Protein AF-A0A088C9N1-F1 (afdb_monomer_lite)

Radius of gyration: 24.78 Å; chains: 1; bounding box: 69×34×73 Å

Secondary structure (DSSP, 8-state):
--------SS-TT-EEEEEEEEESSSS---TT-TTTEEEEEEEEETT--SGGG-----------HHHHTT--EEEEEEEEETT----TTSTT--TTTEEEEEEEEE---PPP-------SS---------PPP-

pLDDT: mean 86.5, std 15.16, range [44.19, 98.12]

Organism: NCBI:txid146655

Structure (mmCIF, N/CA/C/O backbone):
data_AF-A0A088C9N1-F1
#
_entry.id   AF-A0A088C9N1-F1
#
loop_
_atom_site.group_PDB
_atom_site.id
_atom_site.type_symbol
_atom_site.label_atom_id
_atom_site.label_alt_id
_atom_site.label_comp_id
_atom_site.label_asym_id
_atom_site.label_entity_id
_atom_site.label_seq_id
_atom_site.pdbx_PDB_ins_code
_atom_site.Cartn_x
_atom_site.Cartn_y
_atom_site.Cartn_z
_atom_site.occupancy
_atom_site.B_iso_or_equiv
_atom_site.auth_seq_id
_atom_site.auth_comp_id
_atom_site.auth_asym_id
_atom_site.auth_atom_id
_atom_site.pdbx_PDB_model_num
ATOM 1 N N . GLU A 1 1 ? 40.701 -1.705 -1.372 1.00 47.22 1 GLU A N 1
ATOM 2 C CA . GLU A 1 1 ? 39.503 -1.972 -2.193 1.00 47.22 1 GLU A CA 1
ATOM 3 C C . GLU A 1 1 ? 38.784 -0.657 -2.439 1.00 47.22 1 GLU A C 1
ATOM 5 O O . GLU A 1 1 ? 38.713 0.125 -1.492 1.00 47.22 1 GLU A O 1
ATOM 10 N N . PRO A 1 2 ? 38.352 -0.332 -3.668 1.00 57.69 2 PRO A N 1
ATOM 11 C CA . PRO A 1 2 ? 37.650 0.921 -3.907 1.00 57.69 2 PRO A CA 1
ATOM 12 C C . PRO A 1 2 ? 36.334 0.889 -3.127 1.00 57.69 2 PRO A C 1
ATOM 14 O O . PRO A 1 2 ? 35.574 -0.072 -3.235 1.00 57.69 2 PRO A O 1
ATOM 17 N N . GLY A 1 3 ? 36.112 1.911 -2.300 1.00 60.00 3 GLY A N 1
ATOM 18 C CA . GLY A 1 3 ? 34.940 2.020 -1.439 1.00 60.00 3 GLY A CA 1
ATOM 19 C C . GLY A 1 3 ? 33.654 1.933 -2.251 1.00 60.00 3 GLY A C 1
ATOM 20 O O . GLY A 1 3 ? 33.528 2.584 -3.287 1.00 60.00 3 GLY A O 1
ATOM 21 N N . VAL A 1 4 ? 32.718 1.111 -1.780 1.00 67.06 4 VAL A N 1
ATOM 22 C CA . VAL A 1 4 ? 31.377 0.984 -2.354 1.00 67.06 4 VAL A CA 1
ATOM 23 C C . VAL A 1 4 ? 30.768 2.381 -2.453 1.00 67.06 4 VAL A C 1
ATOM 25 O O . VAL A 1 4 ? 30.452 3.009 -1.444 1.00 67.06 4 VAL A O 1
ATOM 28 N N . LEU A 1 5 ? 30.651 2.885 -3.679 1.00 67.88 5 LEU A N 1
ATOM 29 C CA . LEU A 1 5 ? 29.968 4.137 -3.961 1.00 67.88 5 LEU A CA 1
ATOM 30 C C . LEU A 1 5 ? 28.478 3.906 -3.700 1.00 67.88 5 LEU A C 1
ATOM 32 O O . LEU A 1 5 ? 27.845 3.085 -4.366 1.00 67.88 5 LEU A O 1
ATOM 36 N N . THR A 1 6 ? 27.924 4.603 -2.709 1.00 76.38 6 THR A N 1
ATOM 37 C CA . THR A 1 6 ? 26.484 4.601 -2.438 1.00 76.38 6 THR A CA 1
ATOM 38 C C . THR A 1 6 ? 25.744 5.004 -3.712 1.00 76.38 6 THR A C 1
ATOM 40 O O . THR A 1 6 ? 25.965 6.090 -4.247 1.00 76.38 6 THR A O 1
ATOM 43 N N . SER A 1 7 ? 24.882 4.123 -4.211 1.00 80.94 7 SER A N 1
ATOM 44 C CA . SER A 1 7 ? 24.066 4.346 -5.406 1.00 80.94 7 SER A CA 1
ATOM 45 C C . SER A 1 7 ? 22.587 4.167 -5.072 1.00 80.94 7 SER A C 1
ATOM 47 O O . SER A 1 7 ? 22.236 3.514 -4.087 1.00 80.94 7 SER A O 1
ATOM 49 N N . ASN A 1 8 ? 21.713 4.790 -5.867 1.00 85.62 8 ASN A N 1
ATOM 50 C CA . ASN A 1 8 ? 20.274 4.589 -5.726 1.00 85.62 8 ASN A CA 1
ATOM 51 C C . ASN A 1 8 ? 19.912 3.135 -6.032 1.00 85.62 8 ASN A C 1
ATOM 53 O O . ASN A 1 8 ? 20.405 2.554 -6.997 1.00 85.62 8 ASN A O 1
ATOM 57 N N . LEU A 1 9 ? 19.008 2.583 -5.225 1.00 87.69 9 LEU A N 1
ATOM 58 C CA . LEU A 1 9 ? 18.505 1.221 -5.390 1.00 87.69 9 LEU A CA 1
ATOM 59 C C . LEU A 1 9 ? 17.644 1.065 -6.659 1.00 87.69 9 LEU A C 1
ATOM 61 O O . LEU A 1 9 ? 17.655 0.005 -7.284 1.00 87.69 9 LEU A O 1
ATOM 65 N N . PHE A 1 10 ? 16.958 2.143 -7.053 1.00 91.25 10 PHE A N 1
ATOM 66 C CA . PHE A 1 10 ? 16.096 2.226 -8.234 1.00 91.25 10 PHE A CA 1
ATOM 67 C C . PHE A 1 10 ? 16.603 3.291 -9.205 1.00 91.25 10 PHE A C 1
ATOM 69 O O . PHE A 1 10 ? 17.029 4.379 -8.795 1.00 91.25 10 PHE A O 1
ATOM 76 N N . GLN A 1 11 ? 16.539 2.985 -10.496 1.00 93.06 11 GLN A N 1
ATOM 77 C CA . GLN A 1 11 ? 16.890 3.906 -11.567 1.00 93.06 11 GLN A CA 1
ATOM 78 C C . GLN A 1 11 ? 15.700 4.793 -11.925 1.00 93.06 11 GLN A C 1
ATOM 80 O O . GLN A 1 11 ? 14.541 4.387 -11.867 1.00 93.06 11 GLN A O 1
ATOM 85 N N . LYS A 1 12 ? 15.972 6.037 -12.327 1.00 93.94 12 LYS A N 1
ATOM 86 C CA . LYS A 1 12 ? 14.918 6.936 -12.808 1.00 93.94 12 LYS A CA 1
ATOM 87 C C . LYS A 1 12 ? 14.205 6.310 -14.014 1.00 93.94 12 LYS A C 1
ATOM 89 O O . LYS A 1 12 ? 14.860 5.913 -14.972 1.00 93.94 12 LYS A O 1
ATOM 94 N N . GLY A 1 13 ? 12.876 6.300 -13.982 1.00 93.69 13 GLY A N 1
ATOM 95 C CA . GLY A 1 13 ? 12.021 5.722 -15.018 1.00 93.69 13 GLY A CA 1
ATOM 96 C C . GLY A 1 13 ? 11.831 4.209 -14.908 1.00 93.69 13 GLY A C 1
ATOM 97 O O . GLY A 1 13 ? 11.062 3.659 -15.689 1.00 93.69 13 GLY A O 1
ATOM 98 N N . GLU A 1 14 ? 12.486 3.546 -13.953 1.00 95.50 14 GLU A N 1
ATOM 99 C CA . GLU A 1 14 ? 12.246 2.134 -13.667 1.00 95.50 14 GLU A CA 1
ATOM 100 C C . GLU A 1 14 ? 10.779 1.932 -13.241 1.00 95.50 14 GLU A C 1
ATOM 102 O O . GLU A 1 14 ? 10.284 2.710 -12.415 1.00 95.50 14 GLU A O 1
ATOM 107 N N . PRO A 1 15 ? 10.061 0.955 -13.824 1.00 96.56 15 PRO A N 1
ATOM 108 C CA . PRO A 1 15 ? 8.664 0.716 -13.499 1.00 96.56 15 PRO A CA 1
ATOM 109 C C . PRO A 1 15 ? 8.549 0.049 -12.127 1.00 96.56 15 PRO A C 1
ATOM 111 O O . PRO A 1 15 ? 9.210 -0.953 -11.850 1.00 96.56 15 PRO A O 1
ATOM 114 N N . LEU A 1 16 ? 7.685 0.602 -11.282 1.00 96.69 16 LEU A N 1
ATOM 115 C CA . LEU A 1 16 ? 7.327 0.056 -9.981 1.00 96.69 16 LEU A CA 1
ATOM 116 C C . LEU A 1 16 ? 5.851 -0.324 -9.955 1.00 96.69 16 LEU A C 1
ATOM 118 O O . LEU A 1 16 ? 5.017 0.382 -10.518 1.00 96.69 16 LEU A O 1
ATOM 122 N N . ASP A 1 17 ? 5.529 -1.380 -9.229 1.00 97.50 17 ASP A N 1
ATOM 123 C CA . ASP A 1 17 ? 4.155 -1.733 -8.895 1.00 97.50 17 ASP A CA 1
ATOM 124 C C . ASP A 1 17 ? 3.889 -1.339 -7.439 1.00 97.50 17 ASP A C 1
ATOM 126 O O . ASP A 1 17 ? 4.785 -1.409 -6.593 1.00 97.50 17 ASP A O 1
ATOM 130 N N . MET A 1 18 ? 2.680 -0.859 -7.156 1.00 97.00 18 MET A N 1
ATOM 131 C CA . MET A 1 18 ? 2.263 -0.354 -5.851 1.00 97.00 18 MET A CA 1
ATOM 132 C C . MET A 1 18 ? 1.032 -1.091 -5.355 1.00 97.00 18 MET A C 1
ATOM 134 O O . MET A 1 18 ? 0.056 -1.223 -6.088 1.00 97.00 18 MET A O 1
ATOM 138 N N . TRP A 1 19 ? 1.062 -1.486 -4.086 1.00 97.88 19 TRP A N 1
ATOM 139 C CA . TRP A 1 19 ? -0.064 -2.076 -3.375 1.00 97.88 19 TRP A CA 1
ATOM 140 C C . TRP A 1 19 ? -0.324 -1.300 -2.093 1.00 97.88 19 TRP A C 1
ATOM 142 O O . TRP A 1 19 ? 0.601 -0.996 -1.337 1.00 97.88 19 TRP A O 1
ATOM 152 N N . MET A 1 20 ? -1.590 -1.014 -1.822 1.00 97.50 20 MET A N 1
ATOM 153 C CA . MET A 1 20 ? -2.047 -0.379 -0.597 1.00 97.50 20 MET A CA 1
ATOM 154 C C . MET A 1 20 ? -3.075 -1.274 0.083 1.00 97.50 20 MET A C 1
ATOM 156 O O . MET A 1 20 ? -4.153 -1.517 -0.461 1.00 97.50 20 MET A O 1
ATOM 160 N N . TYR A 1 21 ? -2.749 -1.712 1.294 1.00 97.75 21 TYR A N 1
ATOM 161 C CA . TYR A 1 21 ? -3.614 -2.540 2.125 1.00 97.75 21 TYR A CA 1
ATOM 162 C C . TYR A 1 21 ? -4.151 -1.744 3.310 1.00 97.75 21 TYR A C 1
ATOM 164 O O . TYR A 1 21 ? -3.425 -0.927 3.885 1.00 97.75 21 TYR A O 1
ATOM 172 N N . LEU A 1 22 ? -5.393 -2.006 3.710 1.00 97.06 22 LEU A N 1
ATOM 173 C CA . LEU A 1 22 ? -5.934 -1.572 4.996 1.00 97.06 22 LEU A CA 1
ATOM 174 C C . LEU A 1 22 ? -6.004 -2.748 5.963 1.00 97.06 22 LEU A C 1
ATOM 176 O O . LEU A 1 22 ? -6.518 -3.812 5.633 1.00 97.06 22 LEU A O 1
ATOM 180 N N . SER A 1 23 ? -5.505 -2.543 7.179 1.00 96.31 23 SER A N 1
ATOM 181 C CA . SER A 1 23 ? -5.571 -3.545 8.239 1.00 96.31 23 SER A CA 1
ATOM 182 C C . SER A 1 23 ? -5.630 -2.897 9.617 1.00 96.31 23 SER A C 1
ATOM 184 O O . SER A 1 23 ? -5.103 -1.808 9.841 1.00 96.31 23 SER A O 1
ATOM 186 N N . GLU A 1 24 ? -6.251 -3.583 10.571 1.00 95.50 24 GLU A N 1
ATOM 187 C CA . GLU A 1 24 ? -6.222 -3.203 11.989 1.00 95.50 24 GLU A CA 1
ATOM 188 C C . GLU A 1 24 ? -4.915 -3.643 12.684 1.00 95.50 24 GLU A C 1
ATOM 190 O O . GLU A 1 24 ? -4.660 -3.281 13.834 1.00 95.50 24 GLU A O 1
ATOM 195 N N . ASN A 1 25 ? -4.044 -4.371 11.974 1.00 95.06 25 ASN A N 1
ATOM 196 C CA . ASN A 1 25 ? -2.741 -4.808 12.464 1.00 95.06 25 ASN A CA 1
ATOM 197 C C . ASN A 1 25 ? -1.646 -3.793 12.111 1.00 95.06 25 ASN A C 1
ATOM 199 O O . ASN A 1 25 ? -1.489 -3.405 10.963 1.00 95.06 25 ASN A O 1
ATOM 203 N N . GLU A 1 26 ? -0.812 -3.409 13.080 1.00 94.62 26 GLU A N 1
ATOM 204 C CA . GLU A 1 26 ? 0.303 -2.475 12.832 1.00 94.62 26 GLU A CA 1
ATOM 205 C C . GLU A 1 26 ? 1.371 -3.058 11.887 1.00 94.62 26 GLU A C 1
ATOM 207 O O . GLU A 1 26 ? 1.995 -2.338 11.100 1.00 94.62 26 GLU A O 1
ATOM 212 N N . LYS A 1 27 ? 1.581 -4.376 11.961 1.00 94.94 27 LYS A N 1
ATOM 213 C CA . LYS A 1 27 ? 2.433 -5.128 11.039 1.00 94.94 27 LYS A CA 1
ATOM 214 C C . LYS A 1 27 ? 1.546 -5.944 10.119 1.00 94.94 27 LYS A C 1
ATOM 216 O O . LYS A 1 27 ? 0.769 -6.766 10.596 1.00 94.94 27 LYS A O 1
ATOM 221 N N . PHE A 1 28 ? 1.710 -5.737 8.824 1.00 95.81 28 PHE A N 1
ATOM 222 C CA . PHE A 1 28 ? 0.974 -6.469 7.810 1.00 95.81 28 PHE A CA 1
ATOM 223 C C . PHE A 1 28 ? 1.763 -7.690 7.340 1.00 95.81 28 PHE A C 1
ATOM 225 O O . PHE A 1 28 ? 2.976 -7.616 7.136 1.00 95.81 28 PHE A O 1
ATOM 232 N N . ASN A 1 29 ? 1.068 -8.813 7.218 1.00 94.50 29 ASN A N 1
ATOM 233 C CA . ASN A 1 29 ? 1.616 -10.110 6.830 1.00 94.50 29 ASN A CA 1
ATOM 234 C C . ASN A 1 29 ? 0.610 -10.954 6.028 1.00 94.50 29 ASN A C 1
ATOM 236 O O . ASN A 1 29 ? 0.818 -12.153 5.881 1.00 94.50 29 ASN A O 1
ATOM 240 N N . ASP A 1 30 ? -0.473 -10.343 5.546 1.00 94.81 30 ASP A N 1
ATOM 241 C CA . ASP A 1 30 ? -1.603 -11.031 4.916 1.00 94.81 30 ASP A CA 1
ATOM 242 C C . ASP A 1 30 ? -1.743 -10.612 3.443 1.00 94.81 30 ASP A C 1
ATOM 244 O O . ASP A 1 30 ? -2.762 -10.088 3.007 1.00 94.81 30 ASP A O 1
ATOM 248 N N . PHE A 1 31 ? -0.664 -10.774 2.671 1.00 94.44 31 PHE A N 1
ATOM 249 C CA . PHE A 1 31 ? -0.553 -10.269 1.292 1.00 94.44 31 PHE A CA 1
ATOM 250 C C . PHE A 1 31 ? -1.479 -10.968 0.285 1.00 94.44 31 PHE A C 1
ATOM 252 O O . PHE A 1 31 ? -1.697 -10.445 -0.803 1.00 94.44 31 PHE A O 1
ATOM 259 N N . SER A 1 32 ? -2.041 -12.123 0.648 1.00 93.25 32 SER A N 1
ATOM 260 C CA . SER A 1 32 ? -3.009 -12.864 -0.175 1.00 93.25 32 SER A CA 1
ATOM 261 C C . SER A 1 32 ? -4.461 -12.426 0.045 1.00 93.25 32 SER A C 1
ATOM 263 O O . SER A 1 32 ? -5.364 -12.915 -0.631 1.00 93.25 32 SER A O 1
ATOM 265 N N . ASN A 1 33 ? -4.700 -11.505 0.980 1.00 94.12 33 ASN A N 1
ATOM 266 C CA . ASN A 1 33 ? -6.032 -11.035 1.318 1.00 94.12 33 ASN A CA 1
ATOM 267 C C . ASN A 1 33 ? -6.495 -9.925 0.367 1.00 94.12 33 ASN A C 1
ATOM 269 O O . ASN A 1 33 ? -6.130 -8.754 0.509 1.00 94.12 33 ASN A O 1
ATOM 273 N N . GLU A 1 34 ? -7.341 -10.307 -0.587 1.00 92.81 34 GLU A N 1
ATOM 274 C CA . GLU A 1 34 ? -7.933 -9.390 -1.563 1.00 92.81 34 GLU A CA 1
ATOM 275 C C . GLU A 1 34 ? -8.865 -8.351 -0.918 1.00 92.81 34 GLU A C 1
ATOM 277 O O . GLU A 1 34 ? -8.928 -7.223 -1.399 1.00 92.81 34 GLU A O 1
ATOM 282 N N . ASP A 1 35 ? -9.524 -8.674 0.201 1.00 93.19 35 ASP A N 1
ATOM 283 C CA . ASP A 1 35 ? -10.414 -7.737 0.904 1.00 93.19 35 ASP A CA 1
ATOM 284 C C . ASP A 1 35 ? -9.631 -6.602 1.584 1.00 93.19 35 ASP A C 1
ATOM 286 O O . ASP A 1 35 ? -10.131 -5.485 1.741 1.00 93.19 35 ASP A O 1
ATOM 290 N N . ALA A 1 36 ? -8.391 -6.879 1.998 1.00 95.62 36 ALA A N 1
ATOM 291 C CA . ALA A 1 36 ? -7.501 -5.878 2.575 1.00 95.62 36 ALA A CA 1
ATOM 292 C C . ALA A 1 36 ? -6.882 -4.965 1.506 1.00 95.62 36 ALA A C 1
ATOM 294 O O . ALA A 1 36 ? -6.514 -3.830 1.822 1.00 95.62 36 ALA A O 1
ATOM 295 N N . LEU A 1 37 ? -6.741 -5.437 0.262 1.00 96.81 37 LEU A N 1
ATOM 296 C CA . LEU A 1 37 ? -6.142 -4.687 -0.840 1.00 96.81 37 LEU A CA 1
ATOM 297 C C . LEU A 1 37 ? -7.120 -3.634 -1.367 1.00 96.81 37 LEU A C 1
ATOM 299 O O . LEU A 1 37 ? -8.062 -3.930 -2.097 1.00 96.81 37 LEU A O 1
ATOM 303 N N . ILE A 1 38 ? -6.859 -2.369 -1.051 1.00 96.81 38 ILE A N 1
ATOM 304 C CA . ILE A 1 38 ? -7.742 -1.269 -1.455 1.00 96.81 38 ILE A CA 1
ATOM 305 C C . ILE A 1 38 ? -7.292 -0.561 -2.727 1.00 96.81 38 ILE A C 1
ATOM 307 O O . ILE A 1 38 ? -8.087 0.129 -3.360 1.00 96.81 38 ILE A O 1
ATOM 311 N N . TRP A 1 39 ? -6.020 -0.692 -3.100 1.00 97.00 39 TRP A N 1
ATOM 312 C CA . TRP A 1 39 ? -5.498 -0.074 -4.309 1.00 97.00 39 TRP A CA 1
ATOM 313 C C . TRP A 1 39 ? -4.248 -0.802 -4.789 1.00 97.00 39 TRP A C 1
ATOM 315 O O . TRP A 1 39 ? -3.310 -1.024 -4.027 1.00 97.00 39 TRP A O 1
ATOM 325 N N . HIS A 1 40 ? -4.248 -1.148 -6.071 1.00 96.69 40 HIS A N 1
ATOM 326 C CA . HIS A 1 40 ? -3.096 -1.653 -6.799 1.00 96.69 40 HIS A CA 1
ATOM 327 C C . HIS A 1 40 ? -2.892 -0.813 -8.067 1.00 96.69 40 HIS A C 1
ATOM 329 O O . HIS A 1 40 ? -3.852 -0.528 -8.787 1.00 96.69 40 HIS A O 1
ATOM 335 N N . GLU A 1 41 ? -1.657 -0.397 -8.337 1.00 96.06 41 GLU A N 1
ATOM 336 C CA . GLU A 1 41 ? -1.284 0.304 -9.568 1.00 96.06 41 GLU A CA 1
ATOM 337 C C . GLU A 1 41 ? 0.081 -0.189 -10.049 1.00 96.06 41 GLU A C 1
ATOM 339 O O . GLU A 1 41 ? 1.063 -0.132 -9.314 1.00 96.06 41 GLU A O 1
ATOM 344 N N . ALA A 1 42 ? 0.133 -0.664 -11.292 1.00 96.38 42 ALA A N 1
ATOM 345 C CA . ALA A 1 42 ? 1.334 -1.222 -11.900 1.00 96.38 42 ALA A CA 1
ATOM 346 C C . ALA A 1 42 ? 2.040 -0.212 -12.817 1.00 96.38 42 ALA A C 1
ATOM 348 O O . ALA A 1 42 ? 1.416 0.715 -13.339 1.00 96.38 42 ALA A O 1
ATOM 349 N N . ASN A 1 43 ? 3.322 -0.453 -13.095 1.00 95.44 43 ASN A N 1
ATOM 350 C CA . ASN A 1 43 ? 4.137 0.304 -14.055 1.00 95.44 43 ASN A CA 1
ATOM 351 C C . ASN A 1 43 ? 4.258 1.813 -13.755 1.00 95.44 43 ASN A C 1
ATOM 353 O O . ASN A 1 43 ? 4.309 2.648 -14.662 1.00 95.44 43 ASN A O 1
ATOM 357 N N . ILE A 1 44 ? 4.336 2.180 -12.478 1.00 94.81 44 ILE A N 1
ATOM 358 C CA . ILE A 1 44 ? 4.569 3.552 -12.024 1.00 94.81 44 ILE A CA 1
ATOM 359 C C . ILE A 1 44 ? 6.041 3.919 -12.267 1.00 94.81 44 ILE A C 1
ATOM 361 O O . ILE A 1 44 ? 6.928 3.291 -11.688 1.00 94.81 44 ILE A O 1
ATOM 365 N N . PRO A 1 45 ? 6.351 4.949 -13.073 1.00 94.75 45 PRO A N 1
ATOM 366 C CA . PRO A 1 45 ? 7.735 5.312 -13.356 1.00 94.75 45 PRO A CA 1
ATOM 367 C C . PRO A 1 45 ? 8.396 5.989 -12.147 1.00 94.75 45 PRO A C 1
ATOM 369 O O . PRO A 1 45 ? 7.989 7.072 -11.713 1.00 94.75 45 PRO A O 1
ATOM 372 N N . TYR A 1 46 ? 9.468 5.389 -11.624 1.00 93.75 46 TYR A N 1
ATOM 373 C CA . TYR A 1 46 ? 10.196 5.931 -10.478 1.00 93.75 46 TYR A CA 1
ATOM 374 C C . TYR A 1 46 ? 10.855 7.285 -10.788 1.00 93.75 46 TYR A C 1
ATOM 376 O O . TYR A 1 46 ? 11.545 7.448 -11.796 1.00 93.75 46 TYR A O 1
ATOM 384 N N . ALA A 1 47 ? 10.694 8.260 -9.888 1.00 91.31 47 ALA A N 1
ATOM 385 C CA . ALA A 1 47 ? 11.303 9.594 -9.983 1.00 91.31 47 ALA A CA 1
ATOM 386 C C . ALA A 1 47 ? 11.012 10.345 -11.307 1.00 91.31 47 ALA A C 1
ATOM 388 O O . ALA A 1 47 ? 11.847 11.110 -11.809 1.00 91.31 47 ALA A O 1
ATOM 389 N N . VAL A 1 48 ? 9.820 10.136 -11.879 1.00 92.38 48 VAL A N 1
ATOM 390 C CA . VAL A 1 48 ? 9.309 10.889 -13.032 1.00 92.38 48 VAL A CA 1
ATOM 391 C C . VAL A 1 48 ? 8.102 11.720 -12.596 1.00 92.38 48 VAL A C 1
ATOM 393 O O . VAL A 1 48 ? 7.036 11.191 -12.294 1.00 92.38 48 VAL A O 1
ATOM 396 N N . TRP A 1 49 ? 8.270 13.043 -12.563 1.00 90.00 49 TRP A N 1
ATOM 397 C CA . TRP A 1 49 ? 7.198 13.986 -12.236 1.00 90.00 49 TRP A CA 1
ATOM 398 C C . TRP A 1 49 ? 6.474 14.454 -13.497 1.00 90.00 49 TRP A C 1
ATOM 400 O O . TRP A 1 49 ? 7.103 14.754 -14.510 1.00 90.00 49 TRP A O 1
ATOM 410 N N . GLY A 1 50 ? 5.151 14.561 -13.414 1.00 88.50 50 GLY A N 1
ATOM 411 C CA . GLY A 1 50 ? 4.298 15.035 -14.498 1.00 88.50 50 GLY A CA 1
ATOM 412 C C . GLY A 1 50 ? 2.875 15.291 -14.001 1.00 88.50 50 GLY A C 1
ATOM 413 O O . GLY A 1 50 ? 2.590 15.083 -12.825 1.00 88.50 50 GLY A O 1
ATOM 414 N N . PRO A 1 51 ? 1.941 15.698 -14.870 1.00 84.38 51 PRO A N 1
ATOM 415 C CA . PRO A 1 51 ? 0.539 15.886 -14.479 1.00 84.38 51 PRO A CA 1
ATOM 416 C C . PRO A 1 51 ? -0.076 14.618 -13.870 1.00 84.38 51 PRO A C 1
ATOM 418 O O . PRO A 1 51 ? -0.929 14.681 -12.991 1.00 84.38 51 PRO A O 1
ATOM 421 N N . THR A 1 52 ? 0.422 13.460 -14.304 1.00 83.19 52 THR A N 1
ATOM 422 C CA . THR A 1 52 ? 0.067 12.131 -13.819 1.00 83.19 52 THR A CA 1
ATOM 423 C C . THR A 1 52 ? 1.051 11.615 -12.763 1.00 83.19 52 THR A C 1
ATOM 425 O O . THR A 1 52 ? 1.196 10.405 -12.637 1.00 83.19 52 THR A O 1
ATOM 428 N N . SER A 1 53 ? 1.752 12.448 -11.993 1.00 85.25 53 SER A N 1
ATOM 429 C CA . SER A 1 53 ? 2.498 11.949 -10.820 1.00 85.25 53 SER A CA 1
ATOM 430 C C . SER A 1 53 ? 1.646 11.914 -9.555 1.00 85.25 53 SER A C 1
ATOM 432 O O . SER A 1 53 ? 1.954 11.178 -8.626 1.00 85.25 53 SER A O 1
ATOM 434 N N . THR A 1 54 ? 0.565 12.695 -9.516 1.00 90.00 54 THR A N 1
ATOM 435 C CA . THR A 1 54 ? -0.393 12.670 -8.409 1.00 90.00 54 THR A CA 1
ATOM 436 C C . THR A 1 54 ? -1.516 11.695 -8.733 1.00 90.00 54 THR A C 1
ATOM 438 O O . THR A 1 54 ? -2.054 11.679 -9.843 1.00 90.00 54 THR A O 1
ATOM 441 N N . ARG A 1 55 ? -1.869 10.870 -7.753 1.00 90.19 55 ARG A N 1
ATOM 442 C CA . ARG A 1 55 ? -2.987 9.936 -7.822 1.00 90.19 55 ARG A CA 1
ATOM 443 C C . ARG A 1 55 ? -3.909 10.182 -6.643 1.00 90.19 55 ARG A C 1
ATOM 445 O O . ARG A 1 55 ? -3.457 10.531 -5.554 1.00 90.19 55 ARG A O 1
ATOM 452 N N . THR A 1 56 ? -5.201 10.009 -6.869 1.00 93.12 56 THR A N 1
ATOM 453 C CA . THR A 1 56 ? -6.214 10.130 -5.826 1.00 93.12 56 THR A CA 1
ATOM 454 C C . THR A 1 56 ? -7.166 8.962 -5.961 1.00 93.12 56 THR A C 1
ATOM 456 O O . THR A 1 56 ? -7.735 8.745 -7.027 1.00 93.12 56 THR A O 1
ATOM 459 N N . HIS A 1 57 ? -7.323 8.223 -4.870 1.00 92.62 57 HIS A N 1
ATOM 460 C CA . HIS A 1 57 ? -8.260 7.122 -4.752 1.00 92.62 57 HIS A CA 1
ATOM 461 C C . HIS A 1 57 ? -9.200 7.420 -3.580 1.00 92.62 57 HIS A C 1
ATOM 463 O O . HIS A 1 57 ? -8.751 7.854 -2.518 1.00 92.62 57 HIS A O 1
ATOM 469 N N . SER A 1 58 ? -10.507 7.260 -3.783 1.00 94.94 58 SER A N 1
ATOM 470 C CA . SER A 1 58 ? -11.528 7.521 -2.765 1.00 94.94 58 SER A CA 1
ATOM 471 C C . SER A 1 58 ? -12.313 6.248 -2.496 1.00 94.94 58 SER A C 1
ATOM 473 O O . SER A 1 58 ? -12.873 5.660 -3.416 1.00 94.94 58 SER A O 1
ATOM 475 N N . LEU A 1 59 ? -12.362 5.857 -1.226 1.00 94.06 59 LEU A N 1
ATOM 476 C CA . LEU A 1 59 ? -13.010 4.642 -0.748 1.00 94.06 59 LEU A CA 1
ATOM 477 C C . LEU A 1 59 ? -13.860 4.971 0.481 1.00 94.06 59 LEU A C 1
ATOM 479 O O . LEU A 1 59 ? -13.477 5.795 1.313 1.00 94.06 59 LEU A O 1
ATOM 483 N N . THR A 1 60 ? -14.992 4.286 0.624 1.00 94.31 60 THR A N 1
ATOM 484 C CA . THR A 1 60 ? -15.754 4.245 1.875 1.00 94.31 60 THR A CA 1
ATOM 485 C C . THR A 1 60 ? -15.383 2.985 2.649 1.00 94.31 60 THR A C 1
ATOM 487 O O . THR A 1 60 ? -15.674 1.879 2.206 1.00 94.31 60 THR A O 1
ATOM 490 N N . TYR A 1 61 ? -14.739 3.158 3.804 1.00 91.88 61 TYR A N 1
ATOM 491 C CA . TYR A 1 61 ? -14.373 2.064 4.703 1.00 91.88 61 TYR A CA 1
ATOM 492 C C . TYR A 1 61 ? -15.451 1.871 5.773 1.00 91.88 61 TYR A C 1
ATOM 494 O O . TYR A 1 61 ? -15.891 2.850 6.379 1.00 91.88 61 TYR A O 1
ATOM 502 N N . TYR A 1 62 ? -15.852 0.623 6.025 1.00 93.25 62 TYR A N 1
ATOM 503 C CA . TYR A 1 62 ? -16.834 0.270 7.052 1.00 93.25 62 TYR A CA 1
ATOM 504 C C . TYR A 1 62 ? -16.121 -0.327 8.275 1.00 93.25 62 TYR A C 1
ATOM 506 O O . TYR A 1 62 ? -15.652 -1.461 8.206 1.00 93.25 62 TYR A O 1
ATOM 514 N N . PRO A 1 63 ? -16.023 0.412 9.397 1.00 92.25 63 PRO A N 1
ATOM 515 C CA . PRO A 1 63 ? -15.306 -0.040 10.586 1.00 92.25 63 PRO A CA 1
ATOM 516 C C . PRO A 1 63 ? -15.862 -1.329 11.190 1.00 92.25 63 PRO A C 1
ATOM 518 O O . PRO A 1 63 ? -17.077 -1.458 11.382 1.00 92.25 63 PRO A O 1
ATOM 521 N N . SER A 1 64 ? -14.957 -2.221 11.599 1.00 94.56 64 SER A N 1
ATOM 522 C CA . SER A 1 64 ? -15.294 -3.346 12.467 1.00 94.56 64 SER A CA 1
ATOM 523 C C . SER A 1 64 ? -15.765 -2.861 13.843 1.00 94.56 64 SER A C 1
ATOM 525 O O . SER A 1 64 ? -15.577 -1.702 14.231 1.00 94.56 64 SER A O 1
ATOM 527 N N . GLU A 1 65 ? -16.354 -3.764 14.624 1.00 95.31 65 GLU A N 1
ATOM 528 C CA . GLU A 1 65 ? -16.747 -3.447 15.998 1.00 95.31 65 GLU A CA 1
ATOM 529 C C . GLU A 1 65 ? -15.535 -3.133 16.891 1.00 95.31 65 GLU A C 1
ATOM 531 O O . GLU A 1 65 ? -15.599 -2.242 17.736 1.00 95.31 65 GLU A O 1
ATOM 536 N N . ALA A 1 66 ? -14.396 -3.792 16.652 1.00 92.12 66 ALA A N 1
ATOM 537 C CA . ALA A 1 66 ? -13.151 -3.506 17.359 1.00 92.12 66 ALA A CA 1
ATOM 538 C C . ALA A 1 66 ? -12.655 -2.083 17.063 1.00 92.12 66 ALA A C 1
ATOM 540 O O . ALA A 1 66 ? -12.299 -1.347 17.987 1.00 92.12 66 ALA A O 1
ATOM 541 N N . LEU A 1 67 ? -12.715 -1.654 15.798 1.00 93.00 67 LEU A N 1
ATOM 542 C CA . LEU A 1 67 ? -12.319 -0.304 15.408 1.00 93.00 67 LEU A CA 1
ATOM 543 C C . LEU A 1 67 ? -13.237 0.764 16.017 1.00 93.00 67 LEU A C 1
ATOM 545 O O . LEU A 1 67 ? -12.751 1.769 16.539 1.00 93.00 67 LEU A O 1
ATOM 549 N N . LYS A 1 68 ? -14.556 0.523 16.050 1.00 92.88 68 LYS A N 1
ATOM 550 C CA . LYS A 1 68 ? -15.510 1.399 16.761 1.00 92.88 68 LYS A CA 1
ATOM 551 C C . LYS A 1 68 ? -15.213 1.480 18.259 1.00 92.88 68 LYS A C 1
ATOM 553 O O . LYS A 1 68 ? -15.435 2.518 18.878 1.00 92.88 68 LYS A O 1
ATOM 558 N N . HIS A 1 69 ? -14.670 0.416 18.845 1.00 93.75 69 HIS A N 1
ATOM 559 C CA . HIS A 1 69 ? -14.255 0.353 20.246 1.00 93.75 69 HIS A CA 1
ATOM 560 C C . HIS A 1 69 ? -12.812 0.845 20.456 1.00 93.75 69 HIS A C 1
ATOM 562 O O . HIS A 1 69 ? -12.059 0.277 21.249 1.00 93.75 69 HIS A O 1
ATOM 568 N N . ASN A 1 70 ? -12.463 1.965 19.806 1.00 92.25 70 ASN A N 1
ATOM 569 C CA . ASN A 1 70 ? -11.169 2.654 19.892 1.00 92.25 70 ASN A CA 1
ATOM 570 C C . ASN A 1 70 ? -9.996 1.877 19.269 1.00 92.25 70 ASN A C 1
ATOM 572 O O . ASN A 1 70 ? -8.859 2.128 19.640 1.00 92.25 70 ASN A O 1
ATOM 576 N N . GLY A 1 71 ? -10.230 0.942 18.347 1.00 94.25 71 GLY A N 1
ATOM 577 C CA . GLY A 1 71 ? -9.142 0.264 17.635 1.00 94.25 71 GLY A CA 1
ATOM 578 C C . GLY A 1 71 ? -8.271 1.215 16.798 1.00 94.25 71 GLY A C 1
ATOM 579 O O . GLY A 1 71 ? -8.589 2.392 16.612 1.00 94.25 71 GLY A O 1
ATOM 580 N N . SER A 1 72 ? -7.168 0.687 16.271 1.00 96.19 72 SER A N 1
ATOM 581 C CA . SER A 1 72 ? -6.330 1.383 15.288 1.00 96.19 72 SER A CA 1
ATOM 582 C C . SER A 1 72 ? -6.586 0.824 13.891 1.00 96.19 72 SER A C 1
ATOM 584 O O . SER A 1 72 ? -6.867 -0.360 13.738 1.00 96.19 72 SER A O 1
ATOM 586 N N . LEU A 1 73 ? -6.432 1.668 12.875 1.00 97.00 73 LEU A N 1
ATOM 587 C CA . LEU A 1 73 ? -6.454 1.280 11.468 1.00 97.00 73 LEU A CA 1
ATOM 588 C C . LEU A 1 73 ? -5.189 1.799 10.794 1.00 97.00 73 LEU A C 1
ATOM 590 O O . LEU A 1 73 ? -4.805 2.961 10.977 1.00 97.00 73 LEU A O 1
ATOM 594 N N . TYR A 1 74 ? -4.570 0.951 9.987 1.00 97.75 74 TYR A N 1
ATOM 595 C CA . TYR A 1 74 ? -3.317 1.219 9.309 1.00 97.75 74 TYR A CA 1
ATOM 596 C C . TYR 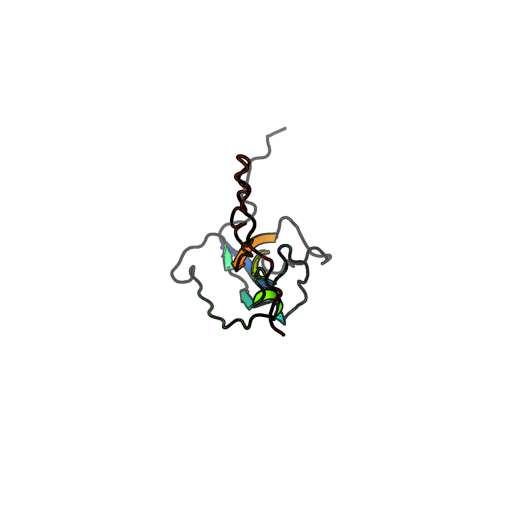A 1 74 ? -3.474 1.038 7.802 1.00 97.75 74 TYR A C 1
ATOM 598 O O . TYR A 1 74 ? -4.146 0.124 7.332 1.00 97.75 74 TYR A O 1
ATOM 606 N N . ALA A 1 75 ? -2.829 1.927 7.055 1.00 97.62 75 ALA A N 1
ATOM 607 C CA . ALA A 1 75 ? -2.600 1.804 5.631 1.00 97.62 75 ALA A CA 1
ATOM 608 C C . ALA A 1 75 ? -1.160 1.350 5.402 1.00 97.62 75 ALA A C 1
ATOM 610 O O . ALA A 1 75 ? -0.217 2.052 5.779 1.00 97.62 75 ALA A O 1
ATOM 611 N N . HIS A 1 76 ? -0.989 0.193 4.780 1.00 98.12 76 HIS A N 1
ATOM 612 C CA . HIS A 1 76 ? 0.310 -0.364 4.431 1.00 98.12 76 HIS A CA 1
ATOM 613 C C . HIS A 1 76 ? 0.529 -0.184 2.940 1.00 98.12 76 HIS A C 1
ATOM 615 O O . HIS A 1 76 ? -0.180 -0.781 2.137 1.00 98.12 76 HIS A O 1
ATOM 621 N N . VAL A 1 77 ? 1.489 0.660 2.577 1.00 97.69 77 VAL A N 1
ATOM 622 C CA . VAL A 1 77 ? 1.836 0.920 1.181 1.00 97.69 77 VAL A CA 1
ATOM 623 C C . VAL A 1 77 ? 3.141 0.212 0.873 1.00 97.69 77 VAL A C 1
ATOM 625 O O . VAL A 1 77 ? 4.144 0.462 1.542 1.00 97.69 77 VAL A O 1
ATOM 628 N N . TYR A 1 78 ? 3.132 -0.633 -0.146 1.00 97.44 78 TYR A N 1
ATOM 629 C CA . TYR A 1 78 ? 4.295 -1.346 -0.645 1.00 97.44 78 TYR A CA 1
ATOM 630 C C . TYR A 1 78 ? 4.540 -0.974 -2.095 1.00 97.44 78 TYR A C 1
ATOM 632 O O . TYR A 1 78 ? 3.604 -0.800 -2.869 1.00 97.44 78 TYR A O 1
ATOM 640 N N . PHE A 1 79 ? 5.810 -0.878 -2.443 1.00 97.00 79 PHE A N 1
ATOM 641 C CA . PHE A 1 79 ? 6.297 -0.769 -3.800 1.00 97.00 79 PHE A CA 1
ATOM 642 C C . PHE A 1 79 ? 7.254 -1.924 -4.060 1.00 97.00 79 PHE A C 1
ATOM 644 O O . PHE A 1 79 ? 8.065 -2.260 -3.194 1.00 97.00 79 PHE A O 1
ATOM 651 N N . ALA A 1 80 ? 7.193 -2.479 -5.260 1.00 97.25 80 ALA A N 1
ATOM 652 C CA . ALA A 1 80 ? 8.196 -3.392 -5.785 1.00 97.25 80 ALA A CA 1
ATOM 653 C C . ALA A 1 80 ? 8.613 -2.951 -7.185 1.00 97.25 80 ALA A C 1
ATOM 655 O O . ALA A 1 80 ? 7.876 -2.225 -7.853 1.00 97.25 80 ALA A O 1
ATOM 656 N N . ARG A 1 81 ? 9.777 -3.405 -7.655 1.00 96.75 81 ARG A N 1
ATOM 657 C CA . ARG A 1 81 ? 10.060 -3.407 -9.098 1.00 96.75 81 ARG A CA 1
ATOM 658 C C . ARG A 1 81 ? 8.929 -4.129 -9.816 1.00 96.75 81 ARG A C 1
ATOM 660 O O . ARG A 1 81 ? 8.465 -5.155 -9.330 1.00 96.75 81 ARG A O 1
ATOM 667 N N . SER A 1 82 ? 8.492 -3.596 -10.950 1.00 97.00 82 SER A N 1
ATOM 668 C CA . SER A 1 82 ? 7.366 -4.192 -11.662 1.00 97.00 82 SER A CA 1
ATOM 669 C C . SER A 1 82 ? 7.653 -5.652 -12.018 1.00 97.00 82 SER A C 1
ATOM 671 O O . SER A 1 82 ? 8.736 -5.970 -12.516 1.00 97.00 82 SER A O 1
ATOM 673 N N . GLY A 1 83 ? 6.704 -6.533 -11.698 1.00 94.62 83 GLY A N 1
ATOM 674 C CA . GLY A 1 83 ? 6.852 -7.986 -11.832 1.00 94.62 83 GLY A CA 1
ATOM 675 C C . GLY A 1 83 ? 7.522 -8.715 -10.659 1.00 94.62 83 GLY A C 1
ATOM 676 O O . GLY A 1 83 ? 7.582 -9.938 -10.704 1.00 94.62 83 GLY A O 1
ATOM 677 N N . TYR A 1 84 ? 7.990 -8.019 -9.616 1.00 95.94 84 TYR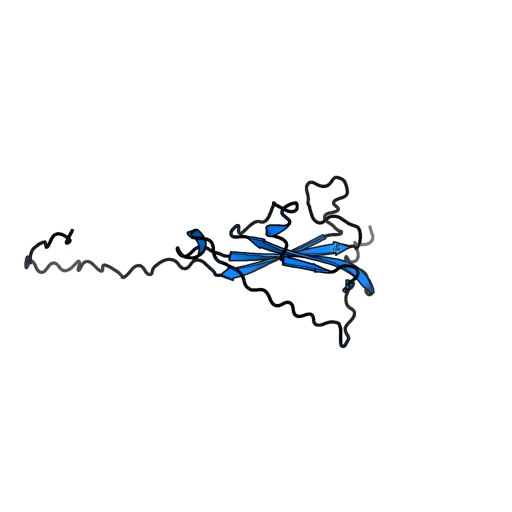 A N 1
ATOM 678 C CA . TYR A 1 84 ? 8.466 -8.653 -8.380 1.00 95.94 84 TYR A CA 1
ATOM 679 C C . TYR A 1 84 ? 7.361 -8.707 -7.314 1.00 95.94 84 TYR A C 1
ATOM 681 O O . TYR A 1 84 ? 6.610 -7.737 -7.163 1.00 95.94 84 TYR A O 1
ATOM 689 N N . PRO A 1 85 ? 7.273 -9.794 -6.527 1.00 95.69 85 PRO A N 1
ATOM 690 C CA . PRO A 1 85 ? 6.282 -9.908 -5.465 1.00 95.69 85 PRO A CA 1
ATOM 691 C C . PRO A 1 85 ? 6.647 -9.035 -4.255 1.00 95.69 85 PRO A C 1
ATOM 693 O O . PRO A 1 85 ? 7.818 -8.816 -3.939 1.00 95.69 85 PRO A O 1
ATOM 696 N N . VAL A 1 86 ? 5.624 -8.559 -3.536 1.00 95.31 86 VAL A N 1
ATOM 697 C CA . VAL A 1 86 ? 5.784 -7.827 -2.260 1.00 95.31 86 VAL A CA 1
ATOM 698 C C . VAL A 1 86 ? 5.707 -8.719 -1.027 1.00 95.31 86 VAL A C 1
ATOM 700 O O . VAL A 1 86 ? 6.093 -8.276 0.054 1.00 95.31 86 VAL A O 1
ATOM 703 N N . ASP A 1 87 ? 5.221 -9.951 -1.181 1.00 95.06 87 ASP A N 1
ATOM 704 C CA . ASP A 1 87 ? 5.104 -10.919 -0.096 1.00 95.06 87 ASP A CA 1
ATOM 705 C C . ASP A 1 87 ? 6.480 -11.534 0.219 1.00 95.06 87 ASP A C 1
ATOM 707 O O . ASP A 1 87 ? 7.042 -12.218 -0.634 1.00 95.06 87 ASP A O 1
ATOM 711 N N . PRO A 1 88 ? 7.029 -11.354 1.436 1.00 94.19 88 PRO A N 1
ATOM 712 C CA . PRO A 1 88 ? 8.307 -11.946 1.827 1.00 94.19 88 PRO A CA 1
ATOM 713 C C . PRO A 1 88 ? 8.328 -13.480 1.860 1.00 94.19 88 PRO A C 1
ATOM 715 O O . PRO A 1 88 ? 9.400 -14.064 2.019 1.00 94.19 88 PRO A O 1
ATOM 718 N N . THR A 1 89 ? 7.164 -14.130 1.801 1.00 94.50 89 THR A N 1
ATOM 719 C CA . THR A 1 89 ? 7.043 -15.592 1.750 1.00 94.50 89 THR A CA 1
ATOM 720 C C . THR A 1 89 ? 7.139 -16.149 0.329 1.00 94.50 89 THR A C 1
ATOM 722 O O . THR A 1 89 ? 7.337 -17.356 0.171 1.00 94.50 89 THR A O 1
ATOM 725 N N . ASP A 1 90 ? 7.056 -15.289 -0.690 1.00 95.19 90 ASP A N 1
ATOM 726 C CA . ASP A 1 90 ? 7.197 -15.680 -2.087 1.00 95.19 90 ASP A CA 1
ATOM 727 C C . ASP A 1 90 ? 8.663 -16.058 -2.402 1.00 95.19 90 ASP A C 1
ATOM 729 O O . ASP A 1 90 ? 9.579 -15.303 -2.058 1.00 95.19 90 ASP A O 1
ATOM 733 N N . PRO A 1 91 ? 8.933 -17.207 -3.053 1.00 95.25 91 PRO A N 1
ATOM 734 C CA . PRO A 1 91 ? 10.284 -17.595 -3.463 1.00 95.25 91 PRO A CA 1
ATOM 735 C C . PRO A 1 91 ? 10.998 -16.582 -4.370 1.00 95.25 91 PRO A C 1
ATOM 737 O O . PRO A 1 91 ? 12.229 -16.547 -4.380 1.00 95.25 91 PRO A O 1
ATOM 740 N N . GLU A 1 92 ? 10.250 -15.782 -5.131 1.00 95.56 92 GLU A N 1
ATOM 741 C CA . GLU A 1 92 ? 10.772 -14.749 -6.032 1.00 95.56 92 GLU A CA 1
ATOM 742 C C . GLU A 1 92 ? 10.937 -13.386 -5.333 1.00 95.56 92 GLU A C 1
ATOM 744 O O . GLU A 1 92 ? 11.371 -12.409 -5.948 1.00 95.56 92 GLU A O 1
ATOM 749 N N . TYR A 1 93 ? 10.632 -13.300 -4.032 1.00 95.50 93 TYR A N 1
ATOM 750 C CA . TYR A 1 93 ? 10.788 -12.074 -3.258 1.00 95.50 93 TYR A CA 1
ATOM 751 C C . TYR A 1 93 ? 12.250 -11.644 -3.139 1.00 95.50 93 TYR A C 1
ATOM 753 O O . TYR A 1 93 ? 13.105 -12.326 -2.568 1.00 95.50 93 TYR A O 1
ATOM 761 N N . GLU A 1 94 ? 12.517 -10.415 -3.574 1.00 94.94 94 GLU A N 1
ATOM 762 C CA . GLU A 1 94 ? 13.803 -9.763 -3.381 1.00 94.94 94 GLU A CA 1
ATOM 763 C C . GLU A 1 94 ? 13.665 -8.534 -2.479 1.00 94.94 94 GLU A C 1
ATOM 765 O O . GLU A 1 94 ? 13.148 -7.498 -2.894 1.00 94.94 94 GLU A O 1
ATOM 770 N N . GLN A 1 95 ? 14.263 -8.575 -1.284 1.00 91.75 95 GLN A N 1
ATOM 771 C CA . GLN A 1 95 ? 14.259 -7.456 -0.323 1.00 91.75 95 GLN A CA 1
ATOM 772 C C . GLN A 1 95 ? 14.806 -6.130 -0.890 1.00 91.75 95 GLN A C 1
ATOM 774 O O . GLN A 1 95 ? 14.500 -5.059 -0.372 1.00 91.75 95 GLN A O 1
ATOM 779 N N . LYS A 1 96 ? 15.664 -6.192 -1.917 1.00 92.19 96 LYS A N 1
ATOM 780 C CA . LYS A 1 96 ? 16.236 -5.019 -2.605 1.00 92.19 96 LYS A CA 1
ATOM 781 C C . LYS A 1 96 ? 15.336 -4.473 -3.716 1.00 92.19 96 LYS A C 1
ATOM 783 O O . LYS A 1 96 ? 15.592 -3.381 -4.208 1.00 92.19 96 LYS A O 1
A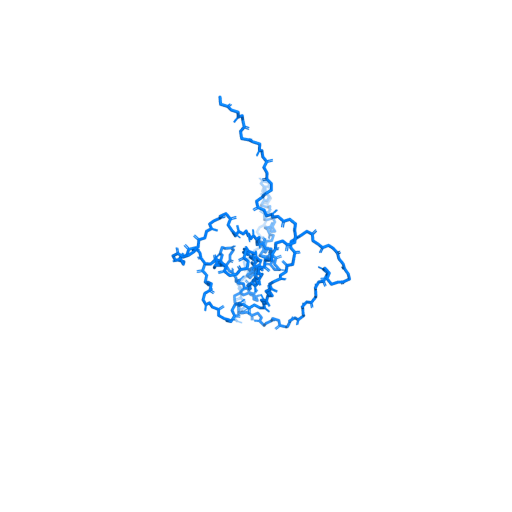TOM 788 N N . SER A 1 97 ? 14.334 -5.238 -4.133 1.00 92.44 97 SER A N 1
ATOM 789 C CA . SER A 1 97 ? 13.352 -4.827 -5.135 1.00 92.44 97 SER A CA 1
ATOM 790 C C . SER A 1 97 ? 12.130 -4.169 -4.500 1.00 92.44 97 SER A C 1
ATOM 792 O O . SER A 1 97 ? 11.401 -3.473 -5.200 1.00 92.44 97 SER A O 1
ATOM 794 N N . THR A 1 98 ? 11.936 -4.345 -3.188 1.00 94.94 98 THR A N 1
ATOM 795 C CA . THR A 1 98 ? 10.741 -3.920 -2.463 1.00 94.94 98 THR A CA 1
ATOM 796 C C . THR A 1 98 ? 11.043 -2.875 -1.392 1.00 94.94 98 THR A C 1
ATOM 798 O O . THR A 1 98 ? 12.104 -2.849 -0.765 1.00 94.94 98 THR A O 1
ATOM 801 N N . PHE A 1 99 ? 10.087 -1.986 -1.156 1.00 95.12 99 PHE A N 1
ATOM 802 C CA . PHE A 1 99 ? 10.078 -1.085 -0.010 1.00 95.12 99 PHE A CA 1
ATOM 803 C C . PHE A 1 99 ? 8.640 -0.760 0.367 1.00 95.12 99 PHE A C 1
ATOM 805 O O . PHE A 1 99 ? 7.734 -0.830 -0.454 1.00 95.12 99 PHE A O 1
ATOM 812 N N . GLY A 1 100 ? 8.407 -0.380 1.616 1.00 95.56 100 GLY A N 1
ATOM 813 C CA . GLY A 1 100 ? 7.062 -0.049 2.053 1.00 95.56 100 GLY A CA 1
ATOM 814 C C . GLY A 1 100 ? 7.040 0.843 3.273 1.00 95.56 100 GLY A C 1
ATOM 815 O O . GLY A 1 100 ? 8.055 1.066 3.938 1.00 95.56 100 GLY A O 1
ATOM 816 N N . ARG A 1 101 ? 5.859 1.381 3.555 1.00 96.62 101 ARG A N 1
ATOM 817 C CA . ARG A 1 101 ? 5.604 2.230 4.708 1.00 96.62 101 ARG A CA 1
ATOM 818 C C . ARG A 1 101 ? 4.197 2.000 5.232 1.00 96.62 101 ARG A C 1
ATOM 820 O O . ARG A 1 101 ? 3.234 1.987 4.473 1.00 96.62 101 ARG A O 1
ATOM 827 N N . THR A 1 102 ? 4.093 1.921 6.552 1.00 97.56 102 THR A N 1
ATOM 828 C CA . THR A 1 102 ? 2.815 1.924 7.262 1.00 97.56 102 THR A CA 1
ATOM 829 C C . THR A 1 102 ? 2.458 3.344 7.698 1.00 97.56 102 THR A C 1
ATOM 831 O O . THR A 1 102 ? 3.300 4.077 8.225 1.00 97.56 102 THR A O 1
ATOM 834 N N . HIS A 1 103 ? 1.201 3.728 7.508 1.00 96.50 103 HIS A N 1
ATOM 835 C CA . HIS A 1 103 ? 0.615 4.972 7.990 1.00 96.50 103 HIS A CA 1
ATOM 836 C C . HIS A 1 103 ? -0.600 4.669 8.872 1.00 96.50 103 HIS A C 1
ATOM 838 O O . HIS A 1 103 ? -1.438 3.856 8.501 1.00 96.50 103 HIS A O 1
ATOM 844 N N . SER A 1 104 ? -0.717 5.313 10.035 1.00 95.88 104 SER A N 1
ATOM 845 C CA . SER A 1 104 ? -1.909 5.172 10.881 1.00 95.88 104 SER A CA 1
ATOM 846 C C . SER A 1 104 ? -3.014 6.080 10.349 1.00 95.88 104 SER A C 1
ATOM 848 O O . SER A 1 104 ? -2.864 7.299 10.340 1.00 95.88 104 SER A O 1
ATOM 850 N N . VAL A 1 105 ? -4.107 5.470 9.894 1.00 94.44 105 VAL A N 1
ATOM 851 C CA . VAL A 1 105 ? -5.320 6.161 9.436 1.00 94.44 105 VAL A CA 1
ATOM 852 C C . VAL A 1 105 ? -6.177 6.549 10.638 1.00 94.44 105 VAL A C 1
ATOM 854 O O . VAL A 1 105 ? -6.661 7.673 10.735 1.00 94.44 105 VAL A O 1
ATOM 857 N N . VAL A 1 106 ? -6.326 5.615 11.580 1.00 93.12 106 VAL A N 1
ATOM 858 C CA . VAL A 1 106 ? -6.966 5.822 12.881 1.00 93.12 106 VAL A CA 1
ATOM 859 C C . VAL A 1 106 ? -6.007 5.315 13.948 1.00 93.12 106 VAL A C 1
ATOM 861 O O . VAL A 1 106 ? -5.494 4.201 13.839 1.00 93.12 106 VAL A O 1
ATOM 864 N N . ALA A 1 107 ? -5.757 6.124 14.973 1.00 90.75 107 ALA A N 1
ATOM 865 C CA . ALA A 1 107 ? -4.864 5.769 16.067 1.00 90.75 107 ALA A CA 1
ATOM 866 C C . 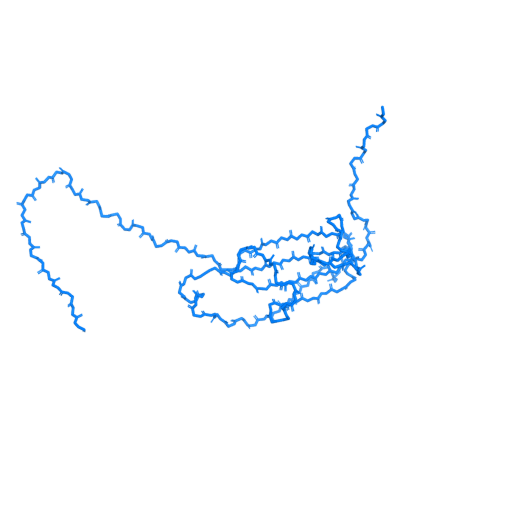ALA A 1 107 ? -5.659 5.559 17.357 1.00 90.75 107 ALA A C 1
ATOM 868 O O . ALA A 1 107 ? -6.399 6.449 17.780 1.00 90.75 107 ALA A O 1
ATOM 869 N N . PHE A 1 108 ? -5.445 4.421 18.017 1.00 89.50 108 PHE A N 1
ATOM 870 C CA . PHE A 1 108 ? -5.910 4.200 19.382 1.00 89.50 108 PHE A CA 1
ATOM 871 C C . PHE A 1 108 ? -5.373 5.298 20.309 1.00 89.50 108 PHE A C 1
ATOM 873 O O . PHE A 1 108 ? -4.164 5.533 20.407 1.00 89.50 108 PHE A O 1
ATOM 880 N N . LEU A 1 109 ? -6.275 5.925 21.065 1.00 85.44 109 LEU A N 1
ATOM 881 C CA . LEU A 1 109 ? -5.922 6.892 22.100 1.00 85.44 109 LEU A CA 1
ATOM 882 C C . LEU A 1 109 ? -6.267 6.322 23.474 1.00 85.44 109 LEU A C 1
ATOM 884 O O . LEU A 1 109 ? -7.414 5.972 23.760 1.00 85.44 109 LEU A O 1
ATOM 888 N N . ARG A 1 110 ? -5.274 6.237 24.369 1.00 84.19 110 ARG A N 1
ATOM 889 C CA . ARG A 1 110 ? -5.528 5.831 25.759 1.00 84.19 110 ARG A CA 1
ATOM 890 C C . ARG A 1 110 ? -6.454 6.849 26.411 1.00 84.19 110 ARG A C 1
ATOM 892 O O . ARG A 1 110 ? -6.184 8.048 26.362 1.00 84.19 110 ARG A O 1
ATOM 899 N N . LYS A 1 111 ? -7.494 6.364 27.096 1.00 80.88 111 LYS A N 1
ATOM 900 C CA . LYS A 1 111 ? -8.330 7.218 27.948 1.00 80.88 111 LYS A CA 1
ATOM 901 C C . LYS A 1 111 ? -7.431 7.984 28.914 1.00 80.88 111 LYS A C 1
ATOM 903 O O . LYS A 1 111 ? -6.537 7.395 29.533 1.00 80.88 111 LYS A O 1
ATOM 908 N N . SER A 1 112 ? -7.660 9.289 29.032 1.00 79.12 112 SER A N 1
ATOM 909 C CA . SER A 1 112 ? -6.919 10.104 29.983 1.00 79.12 112 SER A CA 1
ATOM 910 C C . SER A 1 112 ? -7.132 9.523 31.379 1.00 79.12 112 SER A C 1
ATOM 912 O O . SER A 1 112 ? -8.251 9.210 31.794 1.00 79.12 112 SER A O 1
ATOM 914 N N . LYS A 1 113 ? -6.039 9.332 32.120 1.00 76.94 113 LYS A N 1
ATOM 915 C CA . LYS A 1 113 ? -6.150 9.058 33.548 1.00 76.94 113 LYS A CA 1
ATOM 916 C C . LYS A 1 113 ? -6.606 10.367 34.175 1.00 76.94 113 LYS A C 1
ATOM 918 O O . LYS A 1 113 ? -5.767 11.206 34.490 1.00 76.94 113 LYS A O 1
ATOM 923 N N . ALA A 1 114 ? -7.918 10.566 34.304 1.00 69.50 114 ALA A N 1
ATOM 924 C CA . ALA A 1 114 ? -8.455 11.600 35.175 1.00 69.50 114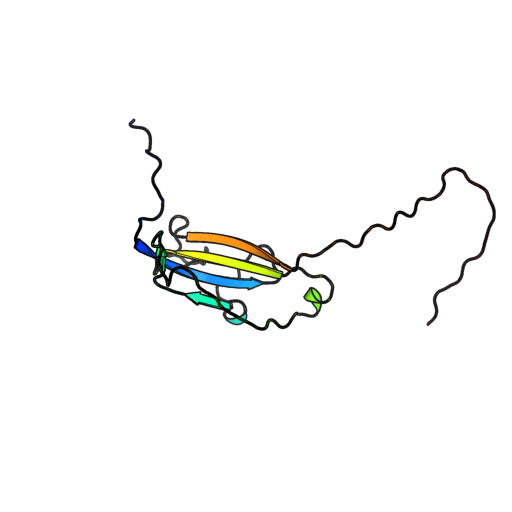 ALA A CA 1
ATOM 925 C C . ALA A 1 114 ? -7.790 11.374 36.531 1.00 69.50 114 ALA A C 1
ATOM 927 O O . ALA A 1 114 ? -7.980 10.328 37.158 1.00 69.50 114 ALA A O 1
ATOM 928 N N . GLY A 1 115 ? -6.874 12.273 36.887 1.00 62.19 115 GLY A N 1
ATOM 929 C CA . GLY A 1 115 ? -6.029 12.104 38.049 1.00 62.19 115 GLY A CA 1
ATOM 930 C C . GLY A 1 115 ? -6.925 12.022 39.268 1.00 62.19 115 GLY A C 1
ATOM 931 O O . GLY A 1 115 ? -7.381 13.050 39.756 1.00 62.19 115 GLY A O 1
ATOM 932 N N . LYS A 1 116 ? -7.164 10.809 39.777 1.00 64.50 116 LYS A N 1
ATOM 933 C CA . LYS A 1 116 ? -7.619 10.615 41.149 1.00 64.50 116 LYS A CA 1
ATOM 934 C C . LYS A 1 116 ? -6.464 11.061 42.040 1.00 64.50 116 LYS A C 1
ATOM 936 O O . LYS A 1 116 ? -5.684 10.246 42.522 1.00 64.50 116 LYS A O 1
ATOM 941 N N . LYS A 1 117 ? -6.302 12.374 42.194 1.00 68.25 117 LYS A N 1
ATOM 942 C CA . LYS A 1 117 ? -5.476 12.950 43.245 1.00 68.25 117 LYS A CA 1
ATOM 943 C C . LYS A 1 117 ? -6.215 12.629 44.540 1.00 68.25 117 LYS A C 1
ATOM 945 O O . LYS A 1 117 ? -7.183 13.300 44.876 1.00 68.25 117 LYS A O 1
ATOM 950 N N . LYS A 1 118 ? -5.825 11.552 45.226 1.00 66.19 118 LYS A N 1
ATOM 951 C CA . LYS A 1 118 ? -6.187 11.405 46.637 1.00 66.19 118 LYS A CA 1
ATOM 952 C C . LYS A 1 118 ? -5.420 12.487 47.392 1.00 66.19 118 LYS A C 1
ATOM 954 O O . LYS A 1 118 ? -4.199 12.562 47.259 1.00 66.19 118 LYS A O 1
ATOM 959 N N . SER A 1 119 ? -6.134 13.340 48.122 1.00 75.62 119 SER A N 1
ATOM 960 C CA . SER A 1 119 ? -5.502 14.279 49.049 1.00 75.62 119 SER A CA 1
ATOM 961 C C . SER A 1 119 ? -4.713 13.474 50.083 1.00 75.62 119 SER A C 1
ATOM 963 O O . SER A 1 119 ? -5.279 12.599 50.734 1.00 75.62 119 SER A O 1
ATOM 965 N N . LEU A 1 120 ? -3.405 13.727 50.194 1.00 73.25 120 LEU A N 1
ATOM 966 C CA . LEU A 1 120 ? -2.550 13.147 51.243 1.00 73.25 120 LEU A CA 1
ATOM 967 C C . LEU A 1 120 ? -2.619 13.946 52.551 1.00 73.25 120 LEU A C 1
ATOM 969 O O . LEU A 1 120 ? -2.123 13.501 53.579 1.00 73.25 120 LEU A O 1
ATOM 973 N N . LEU A 1 121 ? -3.240 15.123 52.502 1.00 70.88 121 LEU A N 1
ATOM 974 C CA . LEU A 1 121 ? -3.650 15.886 53.667 1.00 70.88 121 LEU A CA 1
ATOM 975 C C . L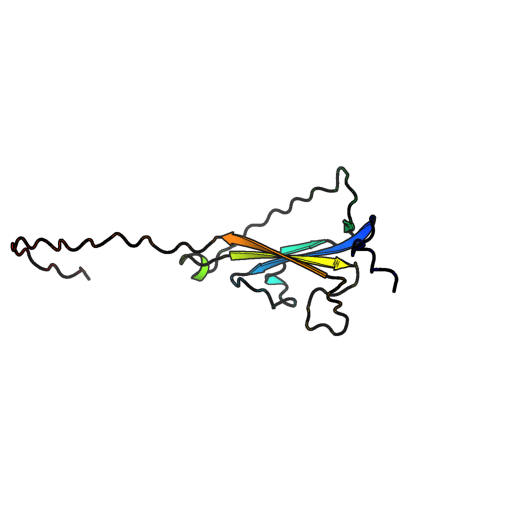EU A 1 121 ? -5.071 15.410 53.964 1.00 70.88 121 LEU A C 1
ATOM 977 O O . LEU A 1 121 ? -6.019 15.801 53.279 1.00 70.88 121 LEU A O 1
ATOM 981 N N . GLY A 1 122 ? -5.182 14.435 54.861 1.00 53.12 122 GLY A N 1
ATOM 982 C CA . GLY A 1 122 ? -6.469 13.927 55.305 1.00 53.12 122 GLY A CA 1
ATOM 983 C C . GLY A 1 122 ? -7.186 15.009 56.095 1.00 53.12 122 GLY A C 1
ATOM 984 O O . GLY A 1 122 ? -6.716 15.382 57.163 1.00 53.12 122 GLY A O 1
ATOM 985 N N . ASP A 1 123 ? -8.315 15.474 55.577 1.00 55.91 123 ASP A N 1
ATOM 986 C CA . ASP A 1 123 ? -9.387 15.966 56.428 1.00 55.91 123 ASP A CA 1
ATOM 987 C C . ASP A 1 123 ? -10.479 14.903 56.369 1.00 55.91 123 ASP A C 1
ATOM 989 O O . ASP A 1 123 ? -11.067 14.625 55.320 1.00 55.91 123 ASP A O 1
ATOM 993 N N . SER A 1 124 ? -10.646 14.199 57.481 1.00 58.03 124 SER A N 1
ATOM 994 C CA . SER A 1 124 ? -11.709 13.227 57.666 1.00 58.03 124 SER A CA 1
ATOM 995 C C . SER A 1 124 ? -13.039 13.966 57.689 1.00 58.03 124 SER A C 1
ATOM 997 O O . SER A 1 124 ? -13.368 14.585 58.694 1.00 58.03 124 SER A O 1
ATOM 999 N N . ASN A 1 125 ? -13.807 13.874 56.610 1.00 48.50 125 ASN A N 1
ATOM 1000 C CA . ASN A 1 125 ? -15.260 13.888 56.704 1.00 48.50 125 ASN A CA 1
ATOM 1001 C C . ASN A 1 125 ? -15.827 12.916 55.671 1.00 48.50 125 ASN A C 1
ATOM 1003 O O . ASN A 1 125 ? -15.726 13.111 54.460 1.00 48.50 125 ASN A O 1
ATOM 1007 N N . GLU A 1 126 ? -16.356 11.821 56.207 1.00 51.09 126 GLU A N 1
ATOM 1008 C CA . GLU A 1 126 ? -17.118 10.795 55.510 1.00 51.09 126 GLU A CA 1
ATOM 1009 C C . GLU A 1 126 ? -18.256 11.421 54.693 1.00 51.09 126 GLU A C 1
ATOM 1011 O O . GLU A 1 126 ? -18.942 12.336 55.141 1.00 51.09 126 GLU A O 1
ATOM 1016 N N . SER A 1 127 ? -18.476 10.917 53.481 1.00 44.19 127 SER A N 1
ATOM 1017 C CA . SER A 1 127 ? -19.788 10.968 52.828 1.00 44.19 127 SER A CA 1
ATOM 1018 C C . SER A 1 127 ? -19.892 9.827 51.818 1.00 44.19 127 SER A C 1
ATOM 1020 O O . SER A 1 127 ? -19.394 9.887 50.698 1.00 44.19 127 SER A O 1
ATOM 1022 N N . GLU A 1 128 ? -20.450 8.746 52.352 1.00 44.22 128 GLU A N 1
ATOM 1023 C CA . GLU A 1 128 ? -21.385 7.777 51.778 1.00 44.22 128 GLU A CA 1
ATOM 1024 C C . GLU A 1 128 ? -21.261 7.335 50.309 1.00 44.22 128 GLU A C 1
ATOM 1026 O O . GLU A 1 128 ? -21.406 8.064 49.331 1.00 44.22 128 GLU A O 1
ATOM 1031 N N . GLU A 1 129 ? -21.096 6.021 50.224 1.00 46.78 129 GLU A N 1
ATOM 1032 C CA . GLU A 1 129 ? -21.231 5.116 49.099 1.00 46.78 129 GLU A CA 1
ATOM 1033 C C . GLU A 1 129 ? -22.645 5.154 48.486 1.00 46.78 129 GLU A C 1
ATOM 1035 O O . GLU A 1 129 ? -23.635 4.874 49.160 1.00 46.78 129 GLU A O 1
ATOM 1040 N N . GLN A 1 130 ? -22.746 5.437 47.182 1.00 49.06 130 GLN A N 1
ATOM 1041 C CA . GLN A 1 130 ? -23.930 5.088 46.387 1.00 49.06 130 GLN A CA 1
ATOM 1042 C C . GLN A 1 130 ? -23.587 3.959 45.401 1.00 49.06 130 GLN A C 1
ATOM 1044 O O . GLN A 1 130 ? -22.659 4.117 44.600 1.00 49.06 130 GLN A O 1
ATOM 1049 N N . PRO A 1 131 ? -24.321 2.829 45.417 1.00 49.16 131 PRO A N 1
ATOM 1050 C CA . PRO A 1 131 ? -24.148 1.761 44.439 1.00 49.16 131 PRO A CA 1
ATOM 1051 C C . PRO A 1 131 ? -24.784 2.129 43.080 1.00 49.16 131 PRO A C 1
ATOM 1053 O O . PRO A 1 131 ? -25.699 2.955 43.027 1.00 49.16 131 PRO A O 1
ATOM 1056 N N . PRO A 1 132 ? -24.320 1.529 41.966 1.00 54.25 132 PRO A N 1
ATOM 1057 C CA . PRO A 1 132 ? -24.788 1.871 40.622 1.00 54.25 132 PRO A CA 1
ATOM 1058 C C . PRO A 1 132 ? -26.208 1.338 40.330 1.00 54.25 132 PRO A C 1
ATOM 1060 O O . PRO A 1 132 ? -26.589 0.292 40.866 1.00 54.25 132 PRO A O 1
ATOM 1063 N N . PRO A 1 133 ? -26.993 2.017 39.466 1.00 56.47 133 PRO A N 1
ATOM 1064 C CA . PRO A 1 133 ? -28.314 1.549 39.055 1.00 56.47 133 PRO A CA 1
ATOM 1065 C C . PRO A 1 133 ? -28.222 0.353 38.089 1.00 56.47 133 PRO A C 1
ATOM 1067 O O . PRO A 1 133 ? -27.225 0.190 37.385 1.00 56.47 133 PRO A O 1
ATOM 1070 N N . LYS A 1 134 ? -29.277 -0.474 38.110 1.00 46.31 134 LYS A N 1
ATOM 1071 C CA . LYS A 1 134 ? -29.483 -1.670 37.274 1.00 46.31 134 LYS A CA 1
ATOM 1072 C C . LYS A 1 134 ? -29.663 -1.348 35.796 1.00 46.31 134 LYS A C 1
ATOM 1074 O O . LYS A 1 134 ? -30.289 -0.306 35.504 1.00 46.31 134 LYS A O 1
#

Foldseek 3Di:
DPDDDDDDLDDFQQKKKKWKFKDLDQDDQCLVDPVRTPDIDTGQGPPDDDPPPDDDDDDDDDDDPVVVVQGWMKIKMKMFRGPADPHPVDPRHDPSRMDIDIDIPGHRDDDDPPDPPDPPPDDDDDDDDDDDDD

Sequence (134 aa):
EPGVLTSNLFQKGEPLDMWMYLSENEKFNDFSNEDALIWHEANIPYAVWGPTSTRTHSLTYYPSEALKHNGSLYAHVYFARSGYPVDPTDPEYEQKSTFGRTHSVVAFLRKSKAGKKKSLLGDSNESEEQPPPK

InterPro domains:
  IPR008429 Cleft lip and palate transmembrane 1 [PF05602] (6-131)
  IPR008429 Cleft lip and palate transmembrane 1 [PTHR21347] (6-130)